Protein AF-A0A2S8PBK0-F1 (afdb_monomer)

Foldseek 3Di:
DDQVVLLVLQVQDDPDQLSSQQVVCVLLVNPRPSDDDPVSVVVSCQQRPDPNQLSQLLLQLQLQQVPHDLLVSLQSLLLLVLLCVDPVHDVGSNRCVSPVPSGPCSVVVSSVDGGDPSSSVSNVCSVVPDHPPVSDNDDDGPPPDPDDDDDD

Radius of gyration: 15.77 Å; Cα contacts (8 Å, |Δi|>4): 193; chains: 1; bounding box: 49×29×40 Å

Nearest PDB structures (foldseek):
  4f55-assembly1_A  TM=9.576E-01  e=7.716E-06  Bacillus cereus ATCC 14579
  4fet-assembly2_A  TM=8.821E-01  e=4.029E-05  Bacillus anthracis
  3bp9-assembly2_H  TM=2.190E-01  e=9.041E+00  Murine leukemia virus
  1u7k-assembly1_F  TM=1.856E-01  e=9.041E+00  AKR (endogenous) murine leukemia virus

Solvent-accessible surface area (backbone atoms only — not comparable to full-atom values): 8796 Å² total; per-residue (Å²): 133,56,72,65,58,46,38,45,78,54,66,41,74,68,99,43,71,46,58,32,42,28,50,53,19,53,73,65,75,38,86,68,70,42,61,91,47,92,61,52,59,59,52,50,48,68,50,54,51,79,60,37,70,52,49,53,39,7,22,51,23,41,49,65,33,65,93,49,56,69,65,53,24,16,28,52,28,23,23,56,51,38,31,44,73,35,90,90,42,48,82,34,71,50,54,50,57,60,35,88,87,66,47,74,30,62,85,74,48,46,46,74,51,83,56,52,73,64,25,44,49,22,22,50,43,19,74,73,66,44,49,83,60,74,75,37,72,75,84,85,71,81,85,68,74,72,81,90,80,81,81,136

Structure (mmCIF, N/CA/C/O backbone):
data_AF-A0A2S8PBK0-F1
#
_entry.id   AF-A0A2S8PBK0-F1
#
loop_
_atom_site.group_PDB
_atom_site.id
_atom_site.type_symbol
_atom_site.label_atom_id
_atom_site.label_alt_id
_atom_site.label_comp_id
_atom_site.label_asym_id
_atom_site.label_entity_id
_atom_site.label_seq_id
_atom_site.pdbx_PDB_ins_code
_atom_site.Cartn_x
_atom_site.Cartn_y
_atom_site.Cartn_z
_atom_site.occupancy
_atom_site.B_iso_or_equiv
_atom_site.auth_seq_id
_atom_site.auth_comp_id
_atom_site.auth_asym_id
_atom_site.auth_atom_id
_atom_site.pdbx_PDB_model_num
ATOM 1 N N . MET A 1 1 ? -14.309 13.542 5.690 1.00 86.56 1 MET A N 1
ATOM 2 C CA . MET A 1 1 ? -13.882 12.141 5.817 1.00 86.56 1 MET A CA 1
ATOM 3 C C . MET A 1 1 ? -13.742 11.749 7.279 1.00 86.56 1 MET A C 1
ATOM 5 O O . MET A 1 1 ? -12.756 12.133 7.923 1.00 86.56 1 MET A O 1
ATOM 9 N N . ASP A 1 2 ? -14.742 11.041 7.788 1.00 92.50 2 ASP A N 1
ATOM 10 C CA . ASP A 1 2 ? -14.812 10.510 9.146 1.00 92.50 2 ASP A CA 1
ATOM 11 C C . ASP A 1 2 ? -13.957 9.237 9.331 1.00 92.50 2 ASP A C 1
ATOM 13 O O . ASP A 1 2 ? -13.193 8.834 8.452 1.00 92.50 2 ASP A O 1
ATOM 17 N N . LEU A 1 3 ? -14.014 8.632 10.520 1.00 92.44 3 LEU A N 1
ATOM 18 C CA . LEU A 1 3 ? -13.214 7.452 10.851 1.00 92.44 3 LEU A CA 1
ATOM 19 C C . LEU A 1 3 ? -13.662 6.186 10.109 1.00 92.44 3 LEU A C 1
ATOM 21 O O . LEU A 1 3 ? -12.816 5.384 9.716 1.00 92.44 3 LEU A O 1
ATOM 25 N N . ARG A 1 4 ? -14.974 6.001 9.941 1.00 94.00 4 ARG A N 1
ATOM 26 C CA . ARG A 1 4 ? -15.544 4.837 9.262 1.00 94.00 4 ARG A CA 1
ATOM 27 C C . ARG A 1 4 ? -15.202 4.898 7.779 1.00 94.00 4 ARG A C 1
ATOM 29 O O . ARG A 1 4 ? -14.685 3.920 7.259 1.00 94.00 4 ARG A O 1
ATOM 36 N N . GLU A 1 5 ? -15.375 6.055 7.146 1.00 94.00 5 GLU A N 1
ATOM 37 C CA . GLU A 1 5 ? -15.015 6.296 5.746 1.00 94.00 5 GLU A CA 1
ATOM 38 C C . GLU A 1 5 ? -13.531 6.000 5.487 1.00 94.00 5 GLU A C 1
ATOM 40 O O . GLU A 1 5 ? -13.191 5.336 4.512 1.00 94.00 5 GLU A O 1
ATOM 45 N N . ARG A 1 6 ? -12.632 6.416 6.393 1.00 95.00 6 ARG A N 1
ATOM 46 C CA . ARG A 1 6 ? -11.193 6.105 6.286 1.00 95.00 6 ARG A CA 1
ATOM 47 C C . ARG A 1 6 ? -10.910 4.610 6.333 1.00 95.00 6 ARG A C 1
ATOM 49 O O . ARG A 1 6 ? -10.093 4.122 5.562 1.00 95.00 6 ARG A O 1
ATOM 56 N N . LEU A 1 7 ? -11.546 3.896 7.254 1.00 95.00 7 LEU A N 1
ATOM 57 C CA . LEU A 1 7 ? -11.365 2.452 7.390 1.00 95.00 7 LEU A CA 1
ATOM 58 C C . LEU A 1 7 ? -11.932 1.712 6.170 1.00 95.00 7 LEU A C 1
ATOM 60 O O . LEU A 1 7 ? -11.259 0.835 5.634 1.00 95.00 7 LEU A O 1
ATOM 64 N N . SER A 1 8 ? -13.098 2.128 5.672 1.00 94.38 8 SER A N 1
ATOM 65 C CA . SER A 1 8 ? -13.700 1.568 4.460 1.00 94.38 8 SER A CA 1
ATOM 66 C C . SER A 1 8 ? -12.843 1.805 3.213 1.00 94.38 8 SER A C 1
ATOM 68 O O . SER A 1 8 ? -12.660 0.882 2.429 1.00 94.38 8 SER A O 1
ATOM 70 N N . LEU A 1 9 ? -12.219 2.981 3.058 1.00 94.06 9 LEU A N 1
ATOM 71 C CA . LEU A 1 9 ? -11.265 3.238 1.963 1.00 94.06 9 LEU A CA 1
ATOM 72 C C . LEU A 1 9 ? -10.032 2.323 1.988 1.00 94.06 9 LEU A C 1
ATOM 74 O O . LEU A 1 9 ? -9.363 2.158 0.972 1.00 94.06 9 LEU A O 1
ATOM 78 N N . LEU A 1 10 ? -9.714 1.755 3.150 1.00 93.81 10 LEU A N 1
ATOM 79 C CA . LEU A 1 10 ? -8.625 0.802 3.339 1.00 93.81 10 LEU A CA 1
ATOM 80 C C . LEU A 1 10 ? -9.102 -0.659 3.254 1.00 93.81 10 LEU A C 1
ATOM 82 O O . LEU A 1 10 ? -8.327 -1.560 3.556 1.00 93.81 10 LEU A O 1
ATOM 86 N N . GLY A 1 11 ? -10.357 -0.910 2.867 1.00 92.31 11 GLY A N 1
ATOM 87 C CA . GLY A 1 11 ? -10.916 -2.260 2.751 1.00 92.31 11 GLY A CA 1
ATOM 88 C C . GLY A 1 11 ? -11.275 -2.913 4.090 1.00 92.31 11 GLY A C 1
ATOM 89 O O . GLY A 1 11 ? -11.531 -4.114 4.140 1.00 92.31 11 GLY A O 1
ATOM 90 N N . TYR A 1 12 ? -11.298 -2.154 5.191 1.00 92.50 12 TYR A N 1
ATOM 91 C CA . TYR A 1 12 ? -11.837 -2.656 6.452 1.00 92.50 12 TYR A CA 1
ATOM 92 C C . TYR A 1 12 ? -13.351 -2.512 6.431 1.00 92.50 12 TYR A C 1
ATOM 94 O O . TYR A 1 12 ? -13.887 -1.418 6.600 1.00 92.50 12 TYR A O 1
ATOM 102 N N . GLU A 1 13 ? -14.037 -3.632 6.260 1.00 87.50 13 GLU A N 1
ATOM 103 C CA . GLU A 1 13 ? -15.491 -3.723 6.319 1.00 87.50 13 GLU A CA 1
ATOM 104 C C . GLU A 1 13 ? -15.918 -4.447 7.598 1.00 87.50 13 GLU A C 1
ATOM 106 O O . GLU A 1 13 ? -15.214 -5.318 8.111 1.00 87.50 13 GLU A O 1
ATOM 111 N N . GLY A 1 14 ? -17.060 -4.071 8.174 1.00 79.88 14 GLY A N 1
ATOM 112 C CA . GLY A 1 14 ? -17.520 -4.730 9.389 1.00 79.88 14 GLY A CA 1
ATOM 113 C C . GLY A 1 14 ? -18.799 -4.167 9.986 1.00 79.88 14 GLY A C 1
ATOM 114 O O . GLY A 1 14 ? -19.196 -3.027 9.745 1.00 79.88 14 GLY A O 1
ATOM 115 N N . LYS A 1 15 ? -19.424 -4.983 10.843 1.00 77.75 15 LYS A N 1
ATOM 116 C CA . LYS A 1 15 ? -20.679 -4.644 11.533 1.00 77.75 15 LYS A CA 1
ATOM 117 C C . LYS A 1 15 ? -20.519 -3.497 12.543 1.00 77.75 15 LYS A C 1
ATOM 119 O O . LYS A 1 15 ? -21.489 -2.807 12.836 1.00 77.75 15 LYS A O 1
ATOM 124 N N . SER A 1 16 ? -19.310 -3.259 13.071 1.00 93.81 16 SER A N 1
ATOM 125 C CA . SER A 1 16 ? -19.042 -2.183 14.038 1.00 93.81 16 SER A CA 1
ATOM 126 C C . SER A 1 16 ? -17.708 -1.471 13.800 1.00 93.81 16 SER A C 1
ATOM 128 O O . SER A 1 16 ? -16.726 -2.074 13.369 1.00 93.81 16 SER A O 1
ATOM 130 N N . LEU A 1 17 ? -17.652 -0.189 14.176 1.00 93.12 17 LEU A N 1
ATOM 131 C CA . LEU A 1 17 ? -16.444 0.641 14.089 1.00 93.12 17 LEU A CA 1
ATOM 132 C C . LEU A 1 17 ? -15.293 0.090 14.946 1.00 93.12 17 LEU A C 1
ATOM 134 O O . LEU A 1 17 ? -14.135 0.147 14.544 1.00 93.12 17 LEU A O 1
ATOM 138 N N . LYS A 1 18 ? -15.614 -0.488 16.112 1.00 93.44 18 LYS A N 1
ATOM 139 C CA . LYS A 1 18 ? -14.633 -1.119 17.006 1.00 93.44 18 LYS A CA 1
ATOM 140 C C . LYS A 1 18 ? -13.940 -2.307 16.334 1.00 93.44 18 LYS A C 1
ATOM 142 O O . LYS A 1 18 ? -12.729 -2.440 16.465 1.00 93.44 18 LYS A O 1
ATOM 147 N N . ALA A 1 19 ? -14.684 -3.140 15.604 1.00 92.69 19 ALA A N 1
ATOM 148 C CA . ALA A 1 19 ? -14.116 -4.278 14.881 1.00 92.69 19 ALA A CA 1
ATOM 149 C C . ALA A 1 19 ? -13.183 -3.822 13.748 1.00 92.69 19 ALA A C 1
ATOM 151 O O . ALA A 1 19 ? -12.069 -4.323 13.636 1.00 92.69 19 ALA A O 1
ATOM 152 N N . MET A 1 20 ? -13.595 -2.811 12.974 1.00 93.88 20 MET A N 1
ATOM 153 C CA . MET A 1 20 ? -12.759 -2.228 11.916 1.00 93.88 20 MET A CA 1
ATOM 154 C C . MET A 1 20 ? -11.462 -1.631 12.490 1.00 93.88 20 MET A C 1
ATOM 156 O O . MET A 1 20 ? -10.386 -1.828 11.936 1.00 93.88 20 MET A O 1
ATOM 160 N N . LEU A 1 21 ? -11.549 -0.940 13.634 1.00 93.50 21 LEU A N 1
ATOM 161 C CA . LEU A 1 21 ? -10.382 -0.397 14.332 1.00 93.50 21 LEU A CA 1
ATOM 162 C C . LEU A 1 21 ? -9.448 -1.480 14.865 1.00 93.50 21 LEU A C 1
ATOM 164 O O . LEU A 1 21 ? -8.237 -1.310 14.767 1.00 93.50 21 LEU A O 1
ATOM 168 N N . LEU A 1 22 ? -9.992 -2.557 15.438 1.00 92.31 22 LEU A N 1
ATOM 169 C CA . LEU A 1 22 ? -9.201 -3.691 15.920 1.00 92.31 22 LEU A CA 1
ATOM 170 C C . LEU A 1 22 ? -8.423 -4.342 14.781 1.00 92.31 22 LEU A C 1
ATOM 172 O O . LEU A 1 22 ? -7.222 -4.539 14.926 1.00 92.31 22 LEU A O 1
ATOM 176 N N . ALA A 1 23 ? -9.087 -4.611 13.655 1.00 91.44 23 ALA A N 1
ATOM 177 C CA . ALA A 1 23 ? -8.450 -5.180 12.472 1.00 91.44 23 ALA A CA 1
ATOM 178 C C . ALA A 1 23 ? -7.344 -4.258 11.941 1.00 91.44 23 ALA A C 1
ATOM 180 O O . ALA A 1 23 ? -6.208 -4.687 11.797 1.00 91.44 23 ALA A O 1
ATOM 181 N N . PHE A 1 24 ? -7.637 -2.965 11.769 1.00 92.62 24 PHE A N 1
ATOM 182 C CA . PHE A 1 24 ? -6.633 -1.989 11.345 1.00 92.62 24 PHE A CA 1
ATOM 183 C C . PHE A 1 24 ? -5.435 -1.931 12.294 1.00 92.62 24 PHE A C 1
ATOM 185 O O . PHE A 1 24 ? -4.292 -1.874 11.858 1.00 92.62 24 PHE A O 1
ATOM 192 N N . GLN A 1 25 ? -5.683 -1.916 13.602 1.00 91.62 25 GLN A N 1
ATOM 193 C CA . GLN A 1 25 ? -4.618 -1.863 14.594 1.00 91.62 25 GLN A CA 1
ATOM 194 C C . GLN A 1 25 ? -3.742 -3.117 14.557 1.00 91.62 25 GLN A C 1
ATOM 196 O O . GLN A 1 25 ? -2.520 -2.994 14.526 1.00 91.62 25 GLN A O 1
ATOM 201 N N . HIS A 1 26 ? -4.369 -4.289 14.489 1.00 89.56 26 HIS A N 1
ATOM 202 C CA . HIS A 1 26 ? -3.694 -5.574 14.370 1.00 89.56 26 HIS A CA 1
ATOM 203 C C . HIS A 1 26 ? -2.800 -5.630 13.127 1.00 89.56 26 HIS A C 1
ATOM 205 O O . HIS A 1 26 ? -1.590 -5.801 13.248 1.00 89.56 26 HIS A O 1
ATOM 211 N N . ASP A 1 27 ? -3.378 -5.378 11.956 1.00 88.44 27 ASP A N 1
ATOM 212 C CA . ASP A 1 27 ? -2.722 -5.529 10.655 1.00 88.44 27 ASP A CA 1
ATOM 213 C C . ASP A 1 27 ? -1.532 -4.573 10.472 1.00 88.44 27 ASP A C 1
ATOM 215 O O . ASP A 1 27 ? -0.565 -4.874 9.780 1.00 88.44 27 ASP A O 1
ATOM 219 N N . PHE A 1 28 ? -1.577 -3.419 11.136 1.00 88.19 28 PHE A N 1
ATOM 220 C CA . PHE A 1 28 ? -0.534 -2.398 11.080 1.00 88.19 28 PHE A CA 1
ATOM 221 C C . PHE A 1 28 ? 0.367 -2.353 12.320 1.00 88.19 28 PHE A C 1
ATOM 223 O O . PHE A 1 28 ? 1.145 -1.404 12.477 1.00 88.19 28 PHE A O 1
ATOM 230 N N . HIS A 1 29 ? 0.254 -3.348 13.206 1.00 86.81 29 HIS A N 1
ATOM 231 C CA . HIS A 1 29 ? 1.047 -3.484 14.432 1.00 86.81 29 HIS A CA 1
ATOM 232 C C . HIS A 1 29 ? 0.968 -2.224 15.323 1.00 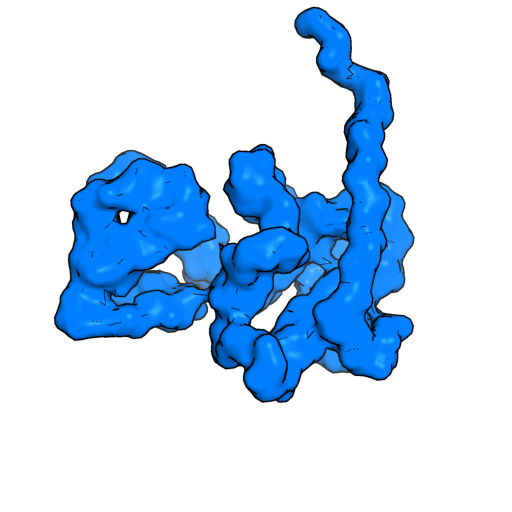86.81 29 HIS A C 1
ATOM 234 O O . HIS A 1 29 ? 1.918 -1.804 15.986 1.00 86.81 29 HIS A O 1
ATOM 240 N N . ILE A 1 30 ? -0.201 -1.581 15.332 1.00 83.88 30 ILE A N 1
ATOM 241 C CA . ILE A 1 30 ? -0.551 -0.483 16.232 1.00 83.88 30 ILE A CA 1
ATOM 242 C C . ILE A 1 30 ? -1.264 -1.122 17.421 1.00 83.88 30 ILE A C 1
ATOM 244 O O . ILE A 1 30 ? -2.206 -1.860 17.208 1.00 83.88 30 ILE A O 1
ATOM 248 N N . HIS A 1 31 ? -0.873 -0.818 18.662 1.00 81.25 31 HIS A N 1
ATOM 249 C CA . HIS A 1 31 ? -1.472 -1.391 19.882 1.00 81.25 31 HIS A CA 1
ATOM 250 C C . HIS A 1 31 ? -2.996 -1.687 19.775 1.00 81.25 31 HIS A C 1
ATOM 252 O O . HIS A 1 31 ? -3.829 -0.768 19.819 1.00 81.25 31 HIS A O 1
ATOM 258 N N . SER A 1 32 ? -3.337 -2.978 19.660 1.00 78.38 32 SER A N 1
ATOM 259 C CA . SER A 1 32 ? -4.655 -3.523 19.288 1.00 78.38 32 SER A CA 1
ATOM 260 C C . SER A 1 32 ? -5.686 -3.468 20.415 1.00 78.38 32 SER A C 1
ATOM 262 O O . SER A 1 32 ? -6.077 -4.476 20.990 1.00 78.38 32 SER A O 1
ATOM 264 N N . SER A 1 33 ? -6.142 -2.262 20.749 1.00 79.62 33 SER A N 1
ATOM 265 C CA . SER A 1 33 ? -7.118 -2.033 21.830 1.00 79.62 33 SER A CA 1
ATOM 266 C C . SER A 1 33 ? -8.567 -1.894 21.357 1.00 79.62 33 SER A C 1
ATOM 268 O O . SER A 1 33 ? -9.491 -1.908 22.172 1.00 79.62 33 SER A O 1
ATOM 270 N N . GLY A 1 34 ? -8.785 -1.660 20.060 1.00 75.69 34 GLY A N 1
ATOM 271 C CA . GLY A 1 34 ? 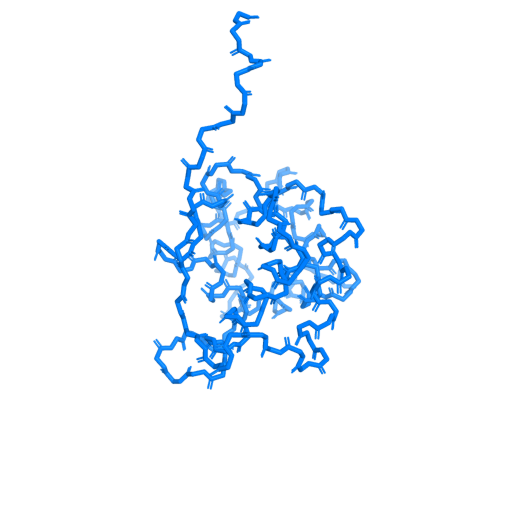-10.091 -1.301 19.499 1.00 75.69 34 GLY A CA 1
ATOM 272 C C . GLY A 1 34 ? -10.581 0.082 19.918 1.00 75.69 34 GLY A C 1
ATOM 273 O O . GLY A 1 34 ? -11.716 0.455 19.628 1.00 75.69 34 GLY A O 1
ATOM 274 N N . LYS A 1 35 ? -9.732 0.845 20.614 1.00 85.81 35 LYS A N 1
ATOM 275 C CA . LYS A 1 35 ? -9.960 2.228 21.026 1.00 85.81 35 LYS A CA 1
ATOM 276 C C . LYS A 1 35 ? -9.090 3.154 20.184 1.00 85.81 35 LYS A C 1
ATOM 278 O O . LYS A 1 35 ? -8.037 2.756 19.687 1.00 85.81 35 LYS A O 1
ATOM 283 N N . LEU A 1 36 ? -9.503 4.409 20.049 1.00 85.31 36 LEU A N 1
ATOM 284 C CA . LEU A 1 36 ? -8.697 5.440 19.399 1.00 85.31 36 LEU A CA 1
ATOM 285 C C . LEU A 1 36 ? -7.461 5.756 20.251 1.00 85.31 36 LEU A C 1
ATOM 287 O O . LEU A 1 36 ? -7.551 6.446 21.261 1.00 85.31 36 LEU A O 1
ATOM 291 N N . THR A 1 37 ? -6.297 5.244 19.849 1.00 84.62 37 THR A N 1
ATOM 292 C CA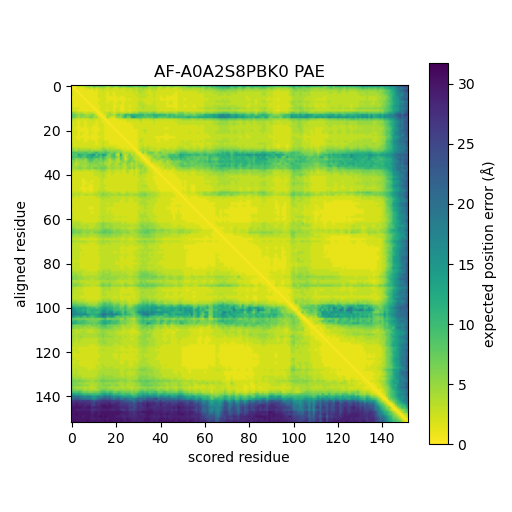 . THR A 1 37 ? -5.018 5.586 20.489 1.00 84.62 37 THR A CA 1
ATOM 293 C C . THR A 1 37 ? -4.418 6.847 19.860 1.00 84.62 37 THR A C 1
ATOM 295 O O . THR A 1 37 ? -4.768 7.216 18.734 1.00 84.62 37 THR A O 1
ATOM 298 N N . ARG A 1 38 ? -3.432 7.465 20.532 1.00 86.25 38 ARG A N 1
ATOM 299 C CA . ARG A 1 38 ? -2.670 8.614 19.997 1.00 86.25 38 ARG A CA 1
ATOM 300 C C . ARG A 1 38 ? -2.058 8.348 18.612 1.00 86.25 38 ARG A C 1
ATOM 302 O O . ARG A 1 38 ? -1.876 9.288 17.849 1.00 86.25 38 ARG A O 1
ATOM 309 N N . LYS A 1 39 ? -1.765 7.085 18.269 1.00 87.62 39 LYS A N 1
ATOM 310 C CA . LYS A 1 39 ? -1.190 6.696 16.969 1.00 87.62 39 LYS A CA 1
ATOM 311 C C . LYS A 1 39 ? -2.250 6.348 15.916 1.00 87.62 39 LYS A C 1
ATOM 313 O O . LYS A 1 39 ? -1.990 6.525 14.731 1.00 87.62 39 LYS A O 1
ATOM 318 N N . THR A 1 40 ? -3.444 5.897 16.307 1.00 89.75 40 THR A N 1
ATOM 319 C CA . THR A 1 40 ? -4.446 5.372 15.360 1.00 89.75 40 THR A CA 1
ATOM 320 C C . THR A 1 40 ? -4.948 6.429 14.374 1.00 89.75 40 THR A C 1
ATOM 322 O O . THR A 1 40 ? -4.919 6.195 13.168 1.00 89.75 40 THR A O 1
ATOM 325 N N . ILE A 1 41 ? -5.356 7.610 14.855 1.00 90.75 41 ILE A N 1
ATOM 326 C CA . ILE A 1 41 ? -5.884 8.667 13.974 1.00 90.75 41 ILE A CA 1
ATOM 327 C C . ILE A 1 41 ? -4.809 9.202 13.014 1.00 90.75 41 ILE A C 1
ATOM 329 O O . ILE A 1 41 ? -5.100 9.282 11.818 1.00 90.75 41 ILE A O 1
ATOM 333 N N . PRO A 1 42 ? -3.582 9.546 13.462 1.00 92.62 42 PRO A N 1
ATOM 334 C CA . PRO A 1 42 ? -2.525 9.974 12.548 1.00 92.62 42 PRO A CA 1
ATOM 335 C C . PRO A 1 42 ? -2.212 8.946 11.462 1.00 92.62 42 PRO A C 1
ATOM 337 O O . PRO A 1 42 ? -2.077 9.324 10.305 1.00 92.62 42 PRO A O 1
ATOM 340 N N . ARG A 1 43 ? -2.163 7.652 11.805 1.00 92.06 43 ARG A N 1
ATOM 341 C CA . ARG A 1 43 ? -1.893 6.568 10.849 1.00 92.06 43 ARG A CA 1
ATOM 342 C C . ARG A 1 43 ? -3.002 6.431 9.812 1.00 92.06 43 ARG A C 1
ATOM 344 O O . ARG A 1 43 ? -2.716 6.405 8.620 1.00 92.06 43 ARG A O 1
ATOM 351 N N . LEU A 1 44 ? -4.263 6.448 10.244 1.00 93.12 44 LEU A N 1
ATOM 352 C CA . LEU A 1 44 ? -5.396 6.442 9.317 1.00 93.12 44 LEU A CA 1
ATOM 353 C C . LEU A 1 44 ? -5.349 7.649 8.388 1.00 93.12 44 LEU A C 1
ATOM 355 O O . LEU A 1 44 ? -5.417 7.477 7.174 1.00 93.12 44 LEU A O 1
ATOM 359 N N . LYS A 1 45 ? -5.169 8.859 8.935 1.00 93.56 45 LYS A N 1
ATOM 360 C CA . LYS A 1 45 ? -5.029 10.081 8.133 1.00 93.56 45 LYS A CA 1
ATOM 361 C C . LYS A 1 45 ? -3.881 9.972 7.133 1.00 93.56 45 LYS A C 1
ATOM 363 O O . LYS A 1 45 ? -4.078 10.308 5.975 1.00 93.56 45 LYS A O 1
ATOM 368 N N . GLN A 1 46 ? -2.730 9.460 7.560 1.00 93.12 46 GLN A N 1
ATOM 369 C CA . GLN A 1 46 ? -1.542 9.300 6.727 1.00 93.12 46 GLN A CA 1
ATOM 370 C C . GLN A 1 46 ? -1.786 8.387 5.517 1.00 93.12 46 GLN A C 1
ATOM 372 O O . GLN A 1 46 ? -1.243 8.673 4.454 1.00 93.12 46 GLN A O 1
ATOM 377 N N . LEU A 1 47 ? -2.581 7.319 5.652 1.00 93.31 47 LEU A N 1
ATOM 378 C CA . LEU A 1 47 ? -2.887 6.397 4.545 1.00 93.31 47 LEU A CA 1
ATOM 379 C C . LEU A 1 47 ? -4.037 6.880 3.656 1.00 93.31 47 LEU A C 1
ATOM 381 O O . LEU A 1 47 ? -4.035 6.641 2.453 1.00 93.31 47 LEU A O 1
ATOM 385 N N . THR A 1 48 ? -4.997 7.599 4.233 1.00 95.00 48 THR A N 1
ATOM 386 C CA . THR A 1 48 ? -6.245 8.001 3.556 1.00 95.00 48 THR A CA 1
ATOM 387 C C . THR A 1 48 ? -6.254 9.463 3.106 1.00 95.00 48 THR A C 1
ATOM 389 O O . THR A 1 48 ? -7.302 10.026 2.793 1.00 95.00 48 THR A O 1
ATOM 392 N N . GLN A 1 49 ? -5.098 10.125 3.116 1.00 92.00 49 GLN A N 1
ATOM 393 C CA . GLN A 1 49 ? -4.953 11.474 2.584 1.00 92.00 49 GLN A CA 1
ATOM 394 C C . GLN A 1 49 ? -4.7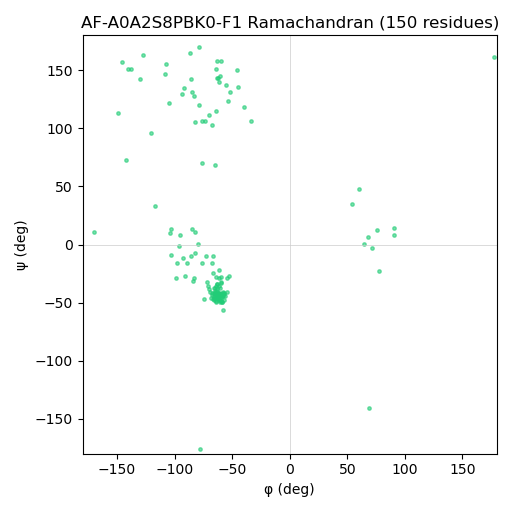35 11.424 1.068 1.00 92.00 49 GLN A C 1
ATOM 396 O O . GLN A 1 49 ? -3.820 10.757 0.589 1.00 92.00 49 GLN A O 1
ATOM 401 N N . GLY A 1 50 ? -5.544 12.180 0.322 1.00 91.69 50 GLY A N 1
ATOM 402 C CA . GLY A 1 50 ? -5.443 12.255 -1.135 1.00 91.69 50 GLY A CA 1
ATOM 403 C C . GLY A 1 50 ? -5.862 10.951 -1.818 1.00 91.69 50 GLY A C 1
ATOM 404 O O . GLY A 1 50 ? -6.828 10.311 -1.409 1.00 91.69 50 GLY A O 1
ATOM 405 N N . ASN A 1 51 ? -5.141 10.565 -2.874 1.00 95.38 51 ASN A N 1
ATOM 406 C CA . ASN A 1 51 ? -5.386 9.311 -3.582 1.00 95.38 51 ASN A CA 1
ATOM 407 C C . ASN A 1 51 ? -4.823 8.130 -2.768 1.00 95.38 51 ASN A C 1
ATOM 409 O O . ASN A 1 51 ? -3.606 7.937 -2.699 1.00 95.38 51 ASN A O 1
ATOM 413 N N . VAL A 1 52 ? -5.724 7.361 -2.148 1.00 95.19 52 VAL A N 1
ATOM 414 C CA . VAL A 1 52 ? -5.401 6.245 -1.242 1.00 95.19 52 VAL A CA 1
ATOM 415 C C . VAL A 1 52 ? -4.575 5.170 -1.944 1.00 95.19 52 VAL A C 1
ATOM 417 O O . VAL A 1 52 ? -3.525 4.783 -1.437 1.00 95.19 52 VAL A O 1
ATOM 420 N N . THR A 1 53 ? -4.998 4.745 -3.135 1.00 95.81 53 THR A N 1
ATOM 421 C CA . THR A 1 53 ? -4.312 3.721 -3.933 1.00 95.81 53 THR A CA 1
ATOM 422 C C . THR A 1 53 ? -2.883 4.140 -4.261 1.00 95.81 53 THR A C 1
ATOM 424 O O . THR A 1 53 ? -1.939 3.396 -4.006 1.00 95.81 53 THR A O 1
ATOM 427 N N . LEU A 1 54 ? -2.705 5.368 -4.756 1.00 97.31 54 LEU A N 1
ATOM 428 C CA . LEU A 1 54 ? -1.391 5.914 -5.083 1.00 97.31 54 LEU A CA 1
ATOM 429 C C . LEU A 1 54 ? -0.481 5.995 -3.850 1.00 97.31 54 LEU A C 1
ATOM 431 O O . LEU A 1 54 ? 0.701 5.672 -3.934 1.00 97.31 54 LEU A O 1
ATOM 435 N N . ASN A 1 55 ? -1.017 6.433 -2.711 1.00 95.50 55 ASN A N 1
ATOM 436 C CA . ASN A 1 55 ? -0.263 6.569 -1.466 1.00 95.50 55 ASN A CA 1
ATOM 437 C C . ASN A 1 55 ? 0.182 5.206 -0.916 1.00 95.50 55 ASN A C 1
ATOM 439 O O . ASN A 1 55 ? 1.352 5.041 -0.574 1.00 95.50 55 ASN A O 1
ATOM 443 N N . LEU A 1 56 ? -0.718 4.220 -0.872 1.00 95.19 56 LEU A N 1
ATOM 444 C CA . LEU A 1 56 ? -0.398 2.857 -0.442 1.00 95.19 56 LEU A CA 1
ATOM 445 C C . LEU A 1 56 ? 0.654 2.212 -1.352 1.00 95.19 56 LEU A C 1
ATOM 447 O O . LEU A 1 56 ? 1.653 1.688 -0.859 1.00 95.19 56 LEU A O 1
ATOM 451 N N . LEU A 1 57 ? 0.482 2.324 -2.670 1.00 96.12 57 LEU A N 1
ATOM 452 C CA . LEU A 1 57 ? 1.411 1.745 -3.637 1.00 96.12 57 LEU A CA 1
ATOM 453 C C . LEU A 1 57 ? 2.792 2.416 -3.577 1.00 96.12 57 LEU A C 1
ATOM 455 O O . LEU A 1 57 ? 3.816 1.737 -3.572 1.00 96.12 57 LEU A O 1
ATOM 459 N N . ALA A 1 58 ? 2.842 3.747 -3.450 1.00 96.25 58 ALA A N 1
ATOM 460 C CA . ALA A 1 58 ? 4.101 4.476 -3.303 1.00 96.25 58 ALA A CA 1
ATOM 461 C C . ALA A 1 58 ? 4.852 4.099 -2.018 1.00 96.25 58 ALA A C 1
ATOM 463 O O . ALA A 1 58 ? 6.080 4.073 -2.025 1.00 96.25 58 ALA A O 1
ATOM 464 N N . ARG A 1 59 ? 4.140 3.800 -0.923 1.00 94.25 59 ARG A N 1
ATOM 465 C CA . ARG A 1 59 ? 4.752 3.326 0.329 1.00 94.25 59 ARG A CA 1
ATOM 466 C C . ARG A 1 59 ? 5.434 1.985 0.154 1.00 94.25 59 ARG A C 1
ATOM 468 O O . ARG A 1 59 ? 6.598 1.886 0.519 1.00 94.25 59 ARG A O 1
ATOM 475 N N . VAL A 1 60 ? 4.747 1.019 -0.450 1.00 92.88 60 VAL A N 1
ATOM 476 C CA . VAL A 1 60 ? 5.306 -0.314 -0.716 1.00 92.88 60 VAL A CA 1
ATOM 477 C C . VAL A 1 60 ? 6.518 -0.234 -1.634 1.00 92.88 60 VAL A C 1
ATOM 479 O O . VAL A 1 60 ? 7.578 -0.756 -1.306 1.00 92.88 60 VAL A O 1
ATOM 482 N N . ILE A 1 61 ? 6.411 0.502 -2.743 1.00 94.00 61 ILE A N 1
ATOM 483 C CA . ILE A 1 61 ? 7.536 0.697 -3.667 1.00 94.00 61 ILE A CA 1
ATOM 484 C C . ILE A 1 61 ? 8.719 1.352 -2.953 1.00 94.00 61 ILE A C 1
ATOM 486 O O . ILE A 1 61 ? 9.864 0.943 -3.138 1.00 94.00 61 ILE A O 1
ATOM 490 N N . TYR A 1 62 ? 8.459 2.384 -2.148 1.00 93.06 62 TYR A N 1
ATOM 491 C CA . TYR A 1 62 ? 9.519 3.066 -1.419 1.00 93.06 62 TYR A CA 1
ATOM 492 C C . TYR A 1 62 ? 10.192 2.149 -0.406 1.00 93.06 62 TYR A C 1
ATOM 494 O O . TYR A 1 62 ? 11.389 2.274 -0.210 1.00 93.06 62 TYR A O 1
ATOM 502 N N . SER A 1 63 ? 9.450 1.254 0.237 1.00 89.12 63 SER A N 1
ATOM 503 C CA . SER A 1 63 ? 9.993 0.408 1.289 1.00 89.12 63 SER A CA 1
ATOM 504 C C . SER A 1 63 ? 10.714 -0.840 0.772 1.00 89.12 63 SER A C 1
ATOM 506 O O . SER A 1 63 ? 11.645 -1.294 1.429 1.00 89.12 63 SER A O 1
ATOM 508 N N . GLU A 1 64 ? 10.320 -1.364 -0.389 1.00 88.44 64 GLU A N 1
ATOM 509 C CA . GLU A 1 64 ? 10.862 -2.609 -0.962 1.00 88.44 64 GLU A CA 1
ATOM 510 C C . GLU A 1 64 ? 11.938 -2.386 -2.023 1.00 88.44 64 GLU A C 1
ATOM 512 O O . GLU A 1 64 ? 12.809 -3.225 -2.215 1.00 88.44 64 GLU A O 1
ATOM 517 N N . ALA A 1 65 ? 11.884 -1.261 -2.735 1.00 90.12 65 ALA A N 1
ATOM 518 C CA . ALA A 1 65 ? 12.736 -1.017 -3.892 1.00 90.12 65 ALA A CA 1
ATOM 519 C C . ALA A 1 65 ? 13.663 0.182 -3.673 1.00 90.12 65 ALA A C 1
ATOM 521 O O . ALA A 1 65 ? 13.927 0.932 -4.612 1.00 90.12 65 ALA A O 1
ATOM 522 N N . VAL A 1 66 ? 14.134 0.442 -2.448 1.00 85.31 66 VAL A N 1
ATOM 523 C CA . VAL A 1 66 ? 15.188 1.453 -2.218 1.00 85.31 66 VAL A CA 1
ATOM 524 C C . VAL A 1 66 ? 16.452 1.033 -2.975 1.00 85.31 66 VAL A C 1
ATOM 526 O O . VAL A 1 66 ? 16.775 -0.142 -3.028 1.00 85.31 66 VAL A O 1
ATOM 529 N N . GLY A 1 67 ? 17.159 1.976 -3.604 1.00 86.69 67 GLY A N 1
ATOM 530 C CA . GLY A 1 67 ? 18.386 1.675 -4.363 1.00 86.69 67 GLY A CA 1
ATOM 531 C C . GLY A 1 67 ? 18.170 1.062 -5.755 1.00 86.69 67 GLY A C 1
ATOM 532 O O . GLY A 1 67 ? 19.000 1.269 -6.630 1.00 86.69 67 GLY A O 1
ATOM 533 N N . GLU A 1 68 ? 17.021 0.431 -6.012 1.00 90.50 68 GLU A N 1
ATOM 534 C CA . GLU A 1 68 ? 16.717 -0.179 -7.316 1.00 90.50 68 GLU A CA 1
ATOM 535 C C . GLU A 1 68 ? 16.629 0.843 -8.470 1.00 90.50 68 GLU A C 1
ATOM 537 O O . GLU A 1 68 ? 16.192 1.986 -8.255 1.00 90.50 68 GLU A O 1
ATOM 542 N N . PRO A 1 69 ? 16.933 0.459 -9.725 1.00 95.19 69 PRO A N 1
ATOM 543 C CA . PRO A 1 69 ? 16.667 1.303 -10.885 1.00 95.19 69 PRO A CA 1
ATOM 544 C C . PRO A 1 69 ? 15.171 1.622 -10.999 1.00 95.19 69 PRO A C 1
ATOM 546 O O . PRO A 1 69 ? 14.311 0.895 -10.499 1.00 95.19 69 PRO A O 1
ATOM 549 N N . TYR A 1 70 ? 14.829 2.708 -11.698 1.00 97.06 70 TYR A N 1
ATOM 550 C CA . TYR A 1 70 ? 13.435 3.157 -11.813 1.00 97.06 70 TYR A CA 1
ATOM 551 C C . TYR A 1 70 ? 12.487 2.060 -12.327 1.00 97.06 70 TYR A C 1
ATOM 553 O O . TYR A 1 70 ? 11.400 1.890 -11.779 1.00 97.06 70 TYR A O 1
ATOM 561 N N . ASN A 1 71 ? 12.920 1.268 -13.314 1.00 96.88 71 ASN A N 1
ATOM 562 C CA . ASN A 1 71 ? 12.132 0.137 -13.811 1.00 96.88 71 ASN A CA 1
ATOM 563 C C . ASN A 1 71 ? 11.897 -0.943 -12.742 1.00 96.88 71 ASN A C 1
ATOM 565 O O . ASN A 1 71 ? 10.807 -1.502 -12.718 1.00 96.88 71 ASN A O 1
ATOM 569 N N . GLY A 1 72 ? 12.846 -1.190 -11.831 1.00 96.00 72 GLY A N 1
ATOM 570 C CA . GLY A 1 72 ? 12.649 -2.095 -10.691 1.00 96.00 72 GLY A CA 1
ATOM 571 C C . GLY A 1 72 ? 11.594 -1.571 -9.712 1.00 96.00 72 GLY A C 1
ATOM 572 O O . GLY A 1 72 ? 10.744 -2.316 -9.238 1.00 96.00 72 GLY A O 1
ATOM 573 N N . LYS A 1 73 ? 11.547 -0.251 -9.492 1.00 96.94 73 LYS A N 1
ATOM 574 C CA . LYS A 1 73 ? 10.491 0.376 -8.676 1.00 96.94 73 LYS A CA 1
ATOM 575 C C . LYS A 1 73 ? 9.105 0.237 -9.311 1.00 96.94 73 LYS A C 1
ATOM 577 O O . LYS A 1 73 ? 8.135 -0.039 -8.611 1.00 96.94 73 LYS A O 1
ATOM 582 N N . VAL A 1 74 ? 9.011 0.425 -10.630 1.00 98.31 74 VAL A N 1
ATOM 583 C CA . VAL A 1 74 ? 7.761 0.201 -11.379 1.00 98.31 74 VAL A CA 1
ATOM 584 C C . VAL A 1 74 ? 7.372 -1.279 -11.337 1.00 98.31 74 VAL A C 1
ATOM 586 O O . VAL A 1 74 ? 6.202 -1.576 -11.133 1.00 98.31 74 VAL A O 1
ATOM 589 N N . ALA A 1 75 ? 8.340 -2.195 -11.451 1.00 96.75 75 ALA A N 1
ATOM 590 C CA . ALA A 1 75 ? 8.120 -3.637 -11.368 1.00 96.75 75 ALA A CA 1
ATOM 591 C C . ALA A 1 75 ? 7.457 -4.053 -10.048 1.00 96.75 75 ALA A C 1
ATOM 593 O O . ALA A 1 75 ? 6.452 -4.755 -10.076 1.00 96.75 75 ALA A O 1
ATOM 594 N N . VAL A 1 76 ? 7.953 -3.566 -8.904 1.00 95.19 76 VAL A N 1
ATOM 595 C CA . VAL A 1 76 ? 7.325 -3.833 -7.596 1.00 95.19 76 VAL A CA 1
ATOM 596 C C . VAL A 1 76 ? 5.880 -3.332 -7.561 1.00 95.19 76 VAL A C 1
ATOM 598 O O . VAL A 1 76 ? 4.986 -4.047 -7.112 1.00 95.19 76 VAL A O 1
ATOM 601 N N . GLY A 1 77 ? 5.632 -2.125 -8.081 1.00 96.56 77 GLY A N 1
ATOM 602 C CA . GLY A 1 77 ? 4.278 -1.587 -8.203 1.00 96.56 77 GLY A CA 1
ATOM 603 C C . GLY A 1 77 ? 3.365 -2.466 -9.059 1.00 96.56 77 GLY A C 1
ATOM 604 O O . GLY A 1 77 ? 2.234 -2.735 -8.667 1.00 96.56 77 GLY A O 1
ATOM 605 N N . ALA A 1 78 ? 3.865 -2.945 -10.196 1.00 98.00 78 ALA A N 1
ATOM 606 C CA . ALA A 1 78 ? 3.119 -3.815 -11.093 1.00 98.00 78 ALA A CA 1
ATOM 607 C C . ALA A 1 78 ? 2.797 -5.170 -10.447 1.00 98.00 78 ALA A C 1
ATOM 609 O O . ALA A 1 78 ? 1.651 -5.594 -10.505 1.00 98.00 78 ALA A O 1
ATOM 610 N N . VAL A 1 79 ? 3.742 -5.796 -9.733 1.00 95.94 79 VAL A N 1
ATOM 611 C CA . VAL A 1 79 ? 3.485 -7.060 -9.016 1.00 95.94 79 VAL A CA 1
ATOM 612 C C . VAL A 1 79 ? 2.367 -6.905 -7.982 1.00 95.94 79 VAL A C 1
ATOM 614 O O . VAL A 1 79 ? 1.487 -7.759 -7.902 1.00 95.94 79 VAL A O 1
ATOM 617 N N . VAL A 1 80 ? 2.351 -5.809 -7.215 1.00 95.62 80 VAL A N 1
ATOM 618 C CA . VAL A 1 80 ? 1.262 -5.526 -6.259 1.00 95.62 80 VAL A CA 1
ATOM 619 C C . VAL A 1 80 ? -0.092 -5.453 -6.973 1.00 95.62 80 VAL A C 1
ATOM 621 O O . VAL A 1 80 ? -1.079 -6.001 -6.484 1.00 95.62 80 VAL A O 1
ATOM 624 N N . LEU A 1 81 ? -0.146 -4.788 -8.129 1.00 97.00 81 LEU A N 1
ATOM 625 C CA . LEU A 1 81 ? -1.375 -4.662 -8.913 1.00 97.00 81 LEU A CA 1
ATOM 626 C C . LEU A 1 81 ? -1.783 -5.988 -9.572 1.00 97.00 81 LEU A C 1
ATOM 628 O O . LEU A 1 81 ? -2.968 -6.296 -9.596 1.00 97.00 81 LEU A O 1
ATOM 632 N N . ASN A 1 82 ? -0.825 -6.799 -10.021 1.00 96.88 82 ASN A N 1
ATOM 633 C CA . ASN A 1 82 ? -1.069 -8.134 -10.572 1.00 96.88 82 ASN A CA 1
ATOM 634 C C . ASN A 1 82 ? -1.634 -9.088 -9.511 1.00 96.88 82 ASN A C 1
ATOM 636 O O . ASN A 1 82 ? -2.519 -9.886 -9.800 1.00 96.88 82 ASN A O 1
ATOM 640 N N . ARG A 1 83 ? -1.172 -8.984 -8.258 1.00 95.94 83 ARG A N 1
ATOM 641 C CA . ARG A 1 83 ? -1.784 -9.707 -7.133 1.00 95.94 83 ARG A CA 1
ATOM 642 C C . ARG A 1 83 ? -3.224 -9.267 -6.924 1.00 95.94 83 ARG A C 1
ATOM 644 O O . ARG A 1 83 ? -4.101 -10.107 -6.825 1.00 95.94 83 ARG A O 1
ATOM 651 N N . LEU A 1 84 ? -3.484 -7.960 -6.935 1.00 94.44 84 LEU A N 1
ATOM 652 C CA . LEU A 1 84 ? -4.837 -7.432 -6.750 1.00 94.44 84 LEU A CA 1
ATOM 653 C C . LEU A 1 84 ? -5.835 -7.921 -7.819 1.00 94.44 84 LEU A C 1
ATOM 655 O O . LEU A 1 84 ? -7.030 -7.988 -7.538 1.00 94.44 84 LEU A O 1
ATOM 659 N N . THR A 1 85 ? -5.368 -8.242 -9.030 1.00 94.25 85 THR A N 1
ATOM 660 C CA . THR A 1 85 ? -6.204 -8.782 -10.115 1.00 94.25 85 THR A CA 1
ATOM 661 C C . THR A 1 85 ? -6.246 -10.311 -10.173 1.00 94.25 85 THR A C 1
ATOM 663 O O . THR A 1 85 ? -7.082 -10.857 -10.893 1.00 94.25 85 THR A O 1
ATOM 666 N N . SER A 1 86 ? -5.383 -11.008 -9.434 1.00 94.56 86 SER A N 1
ATOM 667 C CA . SER A 1 86 ? -5.333 -12.470 -9.400 1.00 94.56 86 SER A CA 1
ATOM 668 C C . SER A 1 86 ? -6.317 -13.044 -8.378 1.00 94.56 86 SER A C 1
ATOM 670 O O . SER A 1 86 ? -6.476 -12.517 -7.279 1.00 94.56 86 SER A O 1
ATOM 672 N N . SER A 1 87 ? -6.945 -14.172 -8.717 1.00 94.50 87 SER A N 1
ATOM 673 C CA . SER A 1 87 ? -7.802 -14.936 -7.800 1.00 94.50 87 SER A CA 1
ATOM 674 C C . SER A 1 87 ? -7.041 -15.594 -6.650 1.00 94.50 87 SER A C 1
ATOM 676 O O . SER A 1 87 ? -7.663 -16.008 -5.674 1.00 94.50 87 SER A O 1
ATOM 678 N N . ASP A 1 88 ? -5.717 -15.703 -6.764 1.00 91.62 88 ASP A N 1
ATOM 679 C CA . ASP A 1 88 ? -4.866 -16.375 -5.776 1.00 91.62 88 ASP A CA 1
ATOM 680 C C . ASP A 1 88 ? -4.524 -15.473 -4.582 1.00 91.62 88 ASP A C 1
ATOM 682 O O . ASP A 1 88 ? -3.922 -15.927 -3.611 1.00 91.62 88 ASP A O 1
ATOM 686 N N . PHE A 1 89 ? -4.895 -14.192 -4.656 1.00 92.25 89 PHE A N 1
ATOM 687 C CA . PHE A 1 89 ? -4.549 -13.168 -3.679 1.00 92.25 89 PHE A CA 1
ATOM 688 C C . PHE A 1 89 ? -5.796 -12.423 -3.185 1.00 92.25 89 PHE A C 1
ATOM 690 O O . PHE A 1 89 ? -6.859 -12.454 -3.813 1.00 92.25 89 PHE A O 1
ATOM 697 N N . PRO A 1 90 ? -5.695 -11.705 -2.055 1.00 90.50 90 PRO A N 1
ATOM 698 C CA . PRO A 1 90 ? -6.784 -10.882 -1.565 1.00 90.50 90 PRO A CA 1
ATOM 699 C C . PRO A 1 90 ? -7.195 -9.781 -2.547 1.00 90.50 90 PRO A C 1
ATOM 701 O O . PRO A 1 90 ? -6.375 -9.112 -3.169 1.00 90.50 90 PRO A O 1
ATOM 704 N N . ASN A 1 91 ? -8.489 -9.487 -2.578 1.00 88.56 91 ASN A N 1
ATOM 705 C CA . ASN A 1 91 ? -9.101 -8.533 -3.505 1.00 88.56 91 ASN A CA 1
ATOM 706 C C . ASN A 1 91 ? -9.043 -7.058 -3.053 1.00 88.56 91 ASN A C 1
ATOM 708 O O . ASN A 1 91 ? -9.747 -6.213 -3.605 1.00 88.56 91 ASN A O 1
ATOM 712 N N . THR A 1 92 ? -8.236 -6.723 -2.041 1.00 90.81 92 THR A N 1
ATOM 713 C CA . THR A 1 92 ? -8.025 -5.326 -1.628 1.00 90.81 92 THR A CA 1
ATOM 714 C C . THR A 1 92 ? -6.544 -5.019 -1.516 1.00 90.81 92 THR A C 1
ATOM 716 O O . THR A 1 92 ? -5.757 -5.831 -1.032 1.00 90.81 92 THR A O 1
ATOM 719 N N . LEU A 1 93 ? -6.167 -3.801 -1.911 1.00 91.69 93 LEU A N 1
ATOM 720 C CA . LEU A 1 93 ? -4.771 -3.375 -1.910 1.00 91.69 93 LEU A CA 1
ATOM 721 C C . LEU A 1 93 ? -4.139 -3.477 -0.517 1.00 91.69 93 LEU A C 1
ATOM 723 O O . LEU A 1 93 ? -3.008 -3.925 -0.391 1.00 91.69 93 LEU A O 1
ATOM 727 N N . VAL A 1 94 ? -4.866 -3.101 0.539 1.00 91.81 94 VAL A N 1
ATOM 728 C CA . VAL A 1 94 ? -4.353 -3.235 1.909 1.00 91.81 94 VAL A CA 1
ATOM 729 C C . VAL A 1 94 ? -4.103 -4.695 2.244 1.00 91.81 94 VAL A C 1
ATOM 731 O O . VAL A 1 94 ? -3.022 -4.986 2.734 1.00 91.81 94 VAL A O 1
ATOM 734 N N . ARG A 1 95 ? -5.035 -5.608 1.937 1.00 90.44 95 ARG A N 1
ATOM 735 C CA . ARG A 1 95 ? -4.848 -7.039 2.211 1.00 90.44 95 ARG A CA 1
ATOM 736 C C . ARG A 1 95 ? -3.639 -7.608 1.468 1.00 90.44 95 ARG A C 1
ATOM 738 O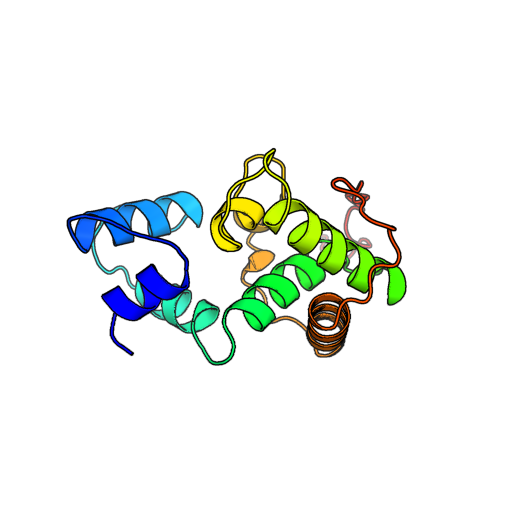 O . ARG A 1 95 ? -2.837 -8.262 2.113 1.00 90.44 95 ARG A O 1
ATOM 745 N N . VAL A 1 96 ? -3.448 -7.262 0.193 1.00 91.50 96 VAL A N 1
ATOM 746 C CA . VAL A 1 96 ? -2.240 -7.631 -0.574 1.00 91.50 96 VAL A CA 1
ATOM 747 C C . VAL A 1 96 ? -0.961 -7.104 0.090 1.00 91.50 96 VAL A C 1
ATOM 749 O O . VAL A 1 96 ? 0.040 -7.808 0.153 1.00 91.50 96 VAL A O 1
ATOM 752 N N . ILE A 1 97 ? -0.977 -5.867 0.598 1.00 89.56 97 ILE A N 1
ATOM 753 C CA . ILE A 1 97 ? 0.188 -5.220 1.228 1.00 89.56 97 ILE A CA 1
ATOM 754 C C . ILE A 1 97 ? 0.525 -5.808 2.606 1.00 89.56 97 ILE A C 1
ATOM 756 O O . ILE A 1 97 ? 1.684 -5.794 3.010 1.00 89.56 97 ILE A O 1
ATOM 760 N N . ILE A 1 98 ? -0.467 -6.270 3.362 1.00 85.88 98 ILE A N 1
ATOM 761 C CA . ILE A 1 98 ? -0.247 -6.790 4.720 1.00 85.88 98 ILE A CA 1
ATOM 762 C C . ILE A 1 98 ? -0.112 -8.311 4.768 1.00 85.88 98 ILE A C 1
ATOM 764 O O . ILE A 1 98 ? 0.028 -8.861 5.860 1.00 85.88 98 ILE A O 1
ATOM 768 N N . GLU A 1 99 ? -0.220 -9.003 3.630 1.00 83.00 99 GLU A N 1
ATOM 769 C CA . GLU A 1 99 ? -0.123 -10.458 3.616 1.00 83.00 99 GLU A CA 1
ATOM 770 C C . GLU A 1 99 ? 1.190 -10.925 4.264 1.00 83.00 99 GLU A C 1
ATOM 772 O O . GLU A 1 99 ? 2.249 -10.331 4.021 1.00 83.00 99 GLU A O 1
ATOM 777 N N . PRO A 1 100 ? 1.151 -11.976 5.103 1.00 68.50 100 PRO A N 1
ATOM 778 C CA . PRO A 1 100 ? 2.353 -12.505 5.729 1.00 68.50 100 PRO A CA 1
ATOM 779 C C . PRO A 1 100 ? 3.429 -12.801 4.683 1.00 68.50 100 PRO A C 1
ATOM 781 O O . PRO A 1 100 ? 3.155 -13.443 3.673 1.00 68.50 100 PRO A O 1
ATOM 784 N N . LEU A 1 101 ? 4.655 -12.331 4.934 1.00 62.94 101 LEU A N 1
ATOM 785 C CA . LEU A 1 101 ? 5.814 -12.476 4.038 1.00 62.94 101 LEU A CA 1
ATOM 786 C C . LE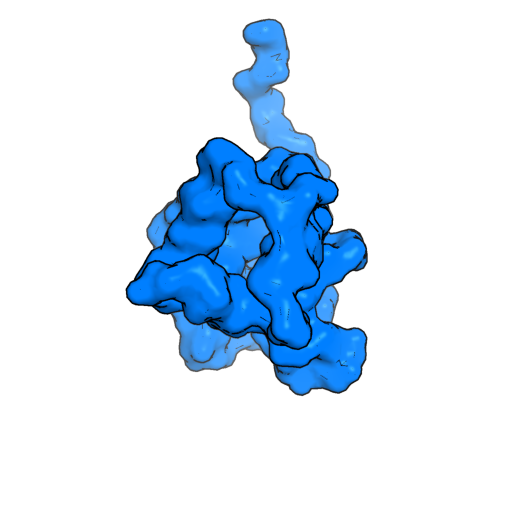U A 1 101 ? 5.691 -11.758 2.681 1.00 62.94 101 LEU A C 1
ATOM 788 O O . LEU A 1 101 ? 6.633 -11.815 1.894 1.00 62.94 101 LEU A O 1
ATOM 792 N N . ALA A 1 102 ? 4.587 -11.055 2.402 1.00 64.56 102 ALA A N 1
ATOM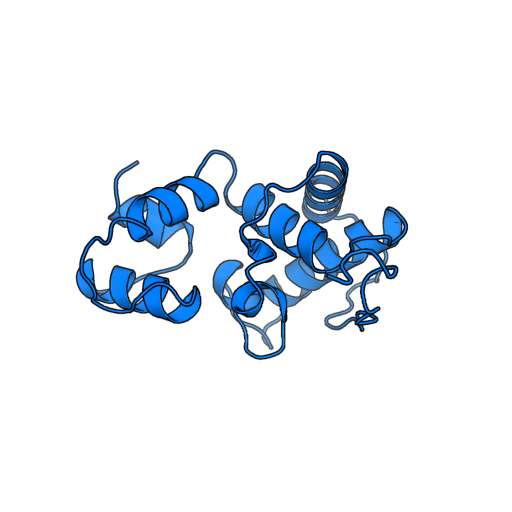 793 C CA . ALA A 1 102 ? 4.451 -10.286 1.171 1.00 64.56 102 ALA A CA 1
ATOM 794 C C . ALA A 1 102 ? 5.392 -9.077 1.168 1.00 64.56 102 ALA A C 1
ATOM 796 O O . ALA A 1 102 ? 5.996 -8.794 0.135 1.00 64.56 102 ALA A O 1
ATOM 797 N N . PHE A 1 103 ? 5.515 -8.399 2.319 1.00 63.03 103 PHE A N 1
ATOM 798 C CA . PHE A 1 103 ? 6.329 -7.198 2.504 1.00 63.03 103 PHE A CA 1
ATOM 799 C C . PHE A 1 103 ? 6.856 -7.121 3.950 1.00 63.03 103 PHE A C 1
ATOM 801 O O . PHE A 1 103 ? 6.088 -6.923 4.894 1.00 63.03 103 PHE A O 1
ATOM 808 N N . ALA A 1 104 ? 8.172 -7.244 4.159 1.00 63.12 104 ALA A N 1
ATOM 809 C CA . ALA A 1 104 ? 8.790 -7.217 5.503 1.00 63.12 104 ALA A CA 1
ATOM 810 C C . ALA A 1 104 ? 8.682 -5.837 6.202 1.00 63.12 104 ALA A C 1
ATOM 812 O O . ALA A 1 104 ? 8.937 -5.660 7.392 1.00 63.12 104 ALA A O 1
ATOM 813 N N . VAL A 1 105 ? 8.256 -4.830 5.447 1.00 64.62 105 VAL A N 1
ATOM 814 C CA . VAL A 1 105 ? 8.358 -3.397 5.741 1.00 64.62 105 VAL A CA 1
ATOM 815 C C . VAL A 1 105 ? 7.366 -2.851 6.763 1.00 64.62 105 VAL A C 1
ATOM 817 O O . VAL A 1 105 ? 7.561 -1.731 7.250 1.00 64.62 105 VAL A O 1
ATOM 820 N N . ILE A 1 106 ? 6.299 -3.589 7.080 1.00 74.94 106 ILE A N 1
ATOM 821 C CA . ILE A 1 106 ? 5.335 -3.179 8.113 1.00 74.94 106 ILE A CA 1
ATOM 822 C C . ILE A 1 106 ? 5.943 -3.388 9.500 1.00 74.94 106 ILE A C 1
ATOM 824 O O . ILE A 1 106 ? 5.913 -2.461 10.313 1.00 74.94 1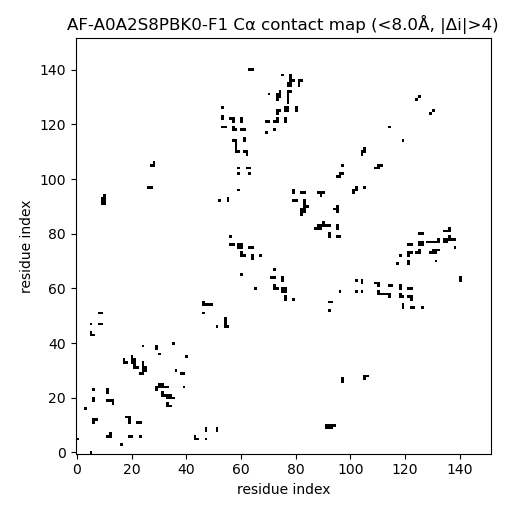06 ILE A O 1
ATOM 828 N N . GLY A 1 107 ? 6.542 -4.562 9.733 1.00 69.50 107 GLY A N 1
ATOM 829 C CA . GLY A 1 107 ? 7.204 -4.915 10.992 1.00 69.50 107 GLY A CA 1
ATOM 830 C C . GLY A 1 107 ? 8.384 -3.998 11.308 1.00 69.50 107 GLY A C 1
ATOM 831 O O . GLY A 1 107 ? 8.480 -3.483 12.420 1.00 69.50 107 GLY A O 1
ATOM 832 N N . ASP A 1 108 ? 9.194 -3.679 10.296 1.00 73.00 108 ASP A N 1
ATOM 833 C CA . ASP A 1 108 ? 10.374 -2.812 10.434 1.00 73.00 108 ASP A CA 1
ATOM 834 C C . ASP A 1 108 ? 10.035 -1.310 10.456 1.00 73.00 108 ASP A C 1
ATOM 836 O O . ASP A 1 108 ? 10.912 -0.446 10.494 1.00 73.00 108 ASP A O 1
ATOM 840 N N . GLY A 1 109 ? 8.750 -0.956 10.354 1.00 79.69 109 GLY A N 1
ATOM 841 C CA . GLY A 1 109 ? 8.274 0.425 10.357 1.00 79.69 109 GLY A CA 1
ATOM 842 C C . GLY A 1 109 ? 8.590 1.237 9.092 1.00 79.69 109 GLY A C 1
ATOM 843 O O . GLY A 1 109 ? 8.126 2.375 8.978 1.00 79.69 109 GLY A O 1
ATOM 844 N N . ARG A 1 110 ? 9.307 0.673 8.111 1.00 81.88 110 ARG A N 1
ATOM 845 C CA . ARG A 1 110 ? 9.674 1.335 6.842 1.00 81.88 110 ARG A CA 1
ATOM 846 C C . ARG A 1 110 ? 8.455 1.771 6.029 1.00 81.88 110 ARG A C 1
ATOM 848 O O . ARG A 1 110 ? 8.482 2.839 5.419 1.00 81.88 110 ARG A O 1
ATOM 855 N N . PHE A 1 111 ? 7.355 1.019 6.101 1.00 86.56 111 PHE A N 1
ATOM 856 C CA . PHE A 1 111 ? 6.072 1.372 5.476 1.00 86.56 111 PHE A CA 1
ATOM 857 C C . PHE A 1 111 ? 5.555 2.766 5.887 1.00 86.56 111 PHE A C 1
ATOM 859 O O . PHE A 1 111 ? 4.854 3.461 5.142 1.00 86.56 111 PHE A O 1
ATOM 866 N N . TRP A 1 112 ? 5.912 3.203 7.095 1.00 88.62 112 TRP A N 1
ATOM 867 C CA . TRP A 1 112 ? 5.454 4.458 7.674 1.00 88.62 112 TRP A CA 1
ATOM 868 C C . TRP A 1 112 ? 6.276 5.681 7.284 1.00 88.62 112 TRP A C 1
ATOM 870 O O . TRP A 1 112 ? 5.832 6.807 7.550 1.00 88.62 112 TRP A O 1
ATOM 880 N N . LEU A 1 113 ? 7.427 5.487 6.640 1.00 89.06 113 LEU A N 1
ATOM 881 C CA . LEU A 1 113 ? 8.245 6.574 6.115 1.00 89.06 113 LEU A CA 1
ATOM 882 C C . LEU A 1 113 ? 7.481 7.341 5.025 1.00 89.06 113 LEU A C 1
ATOM 884 O O . LEU A 1 113 ? 6.501 6.859 4.447 1.00 89.06 113 LEU A O 1
ATOM 888 N N . LYS A 1 114 ? 7.876 8.592 4.777 1.00 90.75 114 LYS A N 1
ATOM 889 C CA . LYS A 1 114 ? 7.294 9.399 3.700 1.00 90.75 114 LYS A CA 1
ATOM 890 C C . LYS A 1 114 ? 7.916 8.951 2.369 1.00 90.75 114 LYS A C 1
ATOM 892 O O . LYS A 1 114 ? 9.129 9.095 2.232 1.00 90.75 114 LYS A O 1
ATOM 897 N N . PRO A 1 115 ? 7.130 8.464 1.389 1.00 93.94 115 PRO A N 1
ATOM 898 C CA . PRO A 1 115 ? 7.680 8.100 0.088 1.00 93.94 115 PRO A CA 1
ATOM 899 C C . PRO A 1 115 ? 8.281 9.318 -0.617 1.00 93.94 115 PRO A C 1
ATOM 901 O O . PRO A 1 115 ? 7.740 10.427 -0.530 1.00 93.94 115 PRO A O 1
ATOM 904 N N . ASN A 1 116 ? 9.381 9.113 -1.338 1.00 94.56 116 ASN A N 1
ATOM 905 C CA . ASN A 1 116 ? 9.984 10.155 -2.166 1.00 94.56 116 ASN A CA 1
ATOM 906 C C . ASN A 1 116 ? 9.230 10.337 -3.502 1.00 94.56 116 ASN A C 1
ATOM 908 O O . ASN A 1 116 ? 8.365 9.541 -3.878 1.00 94.56 116 ASN A O 1
ATOM 912 N N . LEU A 1 117 ? 9.562 11.400 -4.244 1.00 96.88 117 LEU A N 1
ATOM 913 C CA . LEU A 1 117 ? 8.906 11.717 -5.521 1.00 96.88 117 LEU A CA 1
ATOM 914 C C . LEU A 1 117 ? 9.054 10.597 -6.562 1.00 96.88 117 LEU A C 1
ATOM 916 O O . LEU A 1 117 ? 8.143 10.387 -7.363 1.00 96.88 117 LEU A O 1
ATOM 920 N N . ILE A 1 118 ? 10.170 9.864 -6.533 1.00 97.81 118 ILE A N 1
ATOM 921 C CA . ILE A 1 118 ? 10.445 8.764 -7.462 1.00 97.81 118 ILE A CA 1
ATOM 922 C C . ILE A 1 118 ? 9.485 7.597 -7.205 1.00 97.81 118 ILE A C 1
ATOM 924 O O . ILE A 1 118 ? 8.923 7.067 -8.161 1.00 97.81 118 ILE A O 1
ATOM 928 N N . ALA A 1 119 ? 9.234 7.238 -5.943 1.00 97.38 119 ALA A N 1
ATOM 929 C CA . ALA A 1 119 ? 8.275 6.195 -5.583 1.00 97.38 119 ALA A CA 1
ATOM 930 C C . ALA A 1 119 ? 6.847 6.564 -6.012 1.00 97.38 119 ALA A C 1
ATOM 932 O O . ALA A 1 119 ? 6.153 5.746 -6.608 1.00 97.38 119 ALA A O 1
ATOM 933 N N . TYR A 1 120 ? 6.433 7.822 -5.816 1.00 98.12 120 TYR A N 1
ATOM 934 C CA . TYR A 1 120 ? 5.145 8.305 -6.328 1.00 98.12 120 TYR A CA 1
ATOM 935 C C . TYR A 1 120 ? 5.058 8.274 -7.853 1.00 98.12 120 TYR A C 1
ATOM 937 O O . TYR A 1 120 ? 4.003 7.967 -8.404 1.00 98.12 120 TYR A O 1
ATOM 945 N N . LYS A 1 121 ? 6.150 8.606 -8.549 1.00 98.62 121 LYS A N 1
ATOM 946 C CA . LYS A 1 121 ? 6.200 8.524 -10.010 1.00 98.62 121 LYS A CA 1
ATOM 947 C C . LYS A 1 121 ? 6.078 7.071 -10.474 1.00 98.62 121 LYS A C 1
ATOM 949 O O . LYS A 1 121 ? 5.291 6.799 -11.365 1.00 98.62 121 LYS A O 1
ATOM 954 N N . ALA A 1 122 ? 6.815 6.146 -9.862 1.00 98.56 122 ALA A N 1
ATOM 955 C CA . ALA A 1 122 ? 6.743 4.720 -10.181 1.00 98.56 122 ALA A CA 1
ATOM 956 C C . ALA A 1 122 ? 5.351 4.129 -9.900 1.00 98.56 122 ALA A C 1
ATOM 958 O O . ALA A 1 122 ? 4.824 3.396 -10.728 1.00 98.56 122 ALA A O 1
ATOM 959 N N . ALA A 1 123 ? 4.724 4.510 -8.783 1.00 98.38 123 ALA A N 1
ATOM 960 C CA . ALA A 1 123 ? 3.362 4.104 -8.455 1.00 98.38 123 ALA A CA 1
ATOM 961 C C . ALA A 1 123 ? 2.343 4.595 -9.497 1.00 98.38 123 ALA A C 1
ATOM 963 O O . ALA A 1 123 ? 1.477 3.830 -9.906 1.00 98.38 123 ALA A O 1
ATOM 964 N N . ARG A 1 124 ? 2.455 5.850 -9.961 1.00 98.62 124 ARG A N 1
ATOM 965 C CA . ARG A 1 124 ? 1.603 6.365 -11.049 1.00 98.62 124 ARG A CA 1
ATOM 966 C C . ARG A 1 124 ? 1.806 5.598 -12.351 1.00 98.62 124 ARG A C 1
ATOM 968 O O . ARG A 1 124 ? 0.824 5.245 -12.986 1.00 98.62 124 ARG A O 1
ATOM 975 N N . ASP A 1 125 ? 3.053 5.333 -12.726 1.00 98.75 125 ASP A N 1
ATOM 976 C CA . ASP A 1 125 ? 3.368 4.567 -13.934 1.00 98.75 125 ASP A CA 1
ATOM 977 C C . ASP A 1 125 ? 2.753 3.158 -13.881 1.00 98.75 125 ASP A C 1
ATOM 979 O O . ASP A 1 125 ? 2.109 2.741 -14.841 1.00 98.75 125 ASP A O 1
ATOM 983 N N . ALA A 1 126 ? 2.888 2.457 -12.750 1.00 98.44 126 ALA A N 1
ATOM 984 C CA . ALA A 1 126 ? 2.277 1.142 -12.553 1.00 98.44 126 ALA A CA 1
ATOM 985 C C . ALA A 1 126 ? 0.739 1.207 -12.618 1.00 98.44 126 ALA A C 1
ATOM 987 O O . ALA A 1 126 ? 0.121 0.417 -13.325 1.00 98.44 126 ALA A O 1
ATOM 988 N N . LEU A 1 127 ? 0.117 2.192 -11.953 1.00 98.31 127 LEU A N 1
ATOM 989 C CA . LEU A 1 127 ? -1.338 2.410 -12.007 1.00 98.31 127 LEU A CA 1
ATOM 990 C C . LEU A 1 127 ? -1.848 2.734 -13.417 1.00 98.31 127 LEU A C 1
ATOM 992 O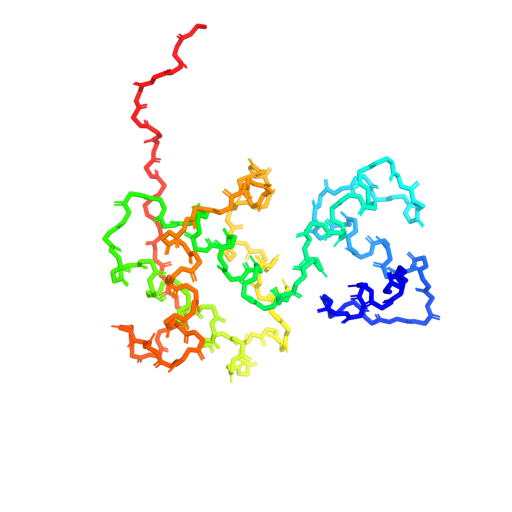 O . LEU A 1 127 ? -2.985 2.405 -13.740 1.00 98.31 127 LEU A O 1
ATOM 996 N N . ASN A 1 128 ? -1.011 3.342 -14.258 1.00 98.31 128 ASN A N 1
ATOM 997 C CA . ASN A 1 128 ? -1.305 3.606 -15.666 1.00 98.31 128 ASN A CA 1
ATOM 998 C C . ASN A 1 128 ? -1.035 2.389 -16.576 1.00 98.31 128 ASN A C 1
ATOM 1000 O O . ASN A 1 128 ? -1.042 2.528 -17.798 1.00 98.31 128 ASN A O 1
ATOM 1004 N N . GLY A 1 129 ? -0.784 1.207 -16.004 1.00 97.50 129 GLY A N 1
ATOM 1005 C CA . GLY A 1 129 ? -0.638 -0.054 -16.734 1.00 97.50 129 GLY A CA 1
ATOM 1006 C C . GLY A 1 129 ? 0.787 -0.388 -17.168 1.00 97.50 129 GLY A C 1
ATOM 1007 O O . GLY A 1 129 ? 0.990 -1.351 -17.906 1.00 97.50 129 GLY A O 1
ATOM 1008 N N . LYS A 1 130 ? 1.800 0.372 -16.734 1.00 98.31 130 LYS A N 1
ATOM 1009 C CA . LYS A 1 130 ? 3.189 0.013 -17.030 1.00 98.31 130 LYS A CA 1
ATOM 1010 C C . LYS A 1 130 ? 3.607 -1.186 -16.182 1.00 98.31 130 LYS A C 1
ATOM 1012 O O . LYS A 1 130 ? 3.900 -1.037 -14.999 1.00 98.31 130 LYS A O 1
ATOM 1017 N N . ASP A 1 131 ? 3.720 -2.342 -16.824 1.00 98.12 131 ASP A N 1
ATOM 1018 C CA . ASP A 1 131 ? 4.197 -3.574 -16.199 1.00 98.12 131 ASP A CA 1
ATOM 1019 C C . ASP A 1 131 ? 5.464 -4.113 -16.897 1.00 98.12 131 ASP A C 1
ATOM 1021 O O . ASP A 1 131 ? 5.374 -4.824 -17.901 1.00 98.12 131 ASP A O 1
ATOM 1025 N N . PRO A 1 132 ? 6.672 -3.805 -16.382 1.00 96.75 132 PRO A N 1
ATOM 1026 C CA . PRO A 1 132 ? 7.919 -4.361 -16.908 1.00 96.75 132 PRO A CA 1
ATOM 1027 C C . PRO A 1 132 ? 8.119 -5.846 -16.557 1.00 96.75 132 PRO A C 1
ATOM 1029 O O . PRO A 1 132 ? 9.038 -6.467 -17.089 1.00 96.75 132 PRO A O 1
ATOM 1032 N N . THR A 1 133 ? 7.296 -6.415 -15.671 1.00 96.25 133 THR A N 1
ATOM 1033 C CA . THR A 1 133 ? 7.379 -7.817 -15.233 1.00 96.25 133 THR A CA 1
ATOM 1034 C C . THR A 1 133 ? 6.561 -8.766 -16.098 1.00 96.25 133 THR A C 1
ATOM 1036 O O . THR A 1 133 ? 6.809 -9.966 -16.065 1.00 96.25 133 THR A O 1
ATOM 1039 N N . LYS A 1 134 ? 5.636 -8.236 -16.912 1.00 94.62 134 LYS A N 1
ATOM 1040 C CA . LYS A 1 134 ? 4.742 -9.009 -17.790 1.00 94.62 134 LYS A CA 1
ATOM 1041 C C . LYS A 1 134 ? 3.837 -9.980 -17.017 1.00 94.62 134 LYS A C 1
ATOM 1043 O O . LYS A 1 134 ? 3.710 -11.142 -17.394 1.00 94.62 134 LYS A O 1
ATOM 1048 N N . GLY A 1 135 ? 3.199 -9.500 -15.953 1.00 93.88 135 GLY A N 1
ATOM 1049 C CA . GLY A 1 135 ? 2.223 -10.270 -15.184 1.00 93.88 135 GLY A CA 1
ATOM 1050 C C . GLY A 1 135 ? 2.810 -11.071 -14.022 1.00 93.88 135 GLY A C 1
ATOM 1051 O O . GLY A 1 135 ? 2.124 -11.944 -13.494 1.00 93.88 135 GLY A O 1
ATOM 1052 N N . CYS A 1 136 ? 4.055 -10.820 -13.600 1.00 94.81 136 CYS A N 1
ATOM 1053 C CA . CYS A 1 136 ? 4.614 -11.547 -12.459 1.00 94.81 136 CYS A CA 1
ATOM 1054 C C . CYS A 1 136 ? 3.822 -11.262 -11.177 1.00 94.81 136 CYS A C 1
ATOM 1056 O O . CYS A 1 136 ? 3.417 -10.130 -10.906 1.00 94.81 136 CYS A O 1
ATOM 1058 N N . LEU A 1 137 ? 3.679 -12.303 -10.356 1.00 92.81 137 LEU A N 1
ATOM 1059 C CA . LEU A 1 137 ? 3.023 -12.261 -9.044 1.00 92.81 137 LEU A CA 1
ATOM 1060 C C . LEU A 1 137 ? 4.032 -12.252 -7.884 1.00 92.81 137 LEU A C 1
ATOM 1062 O O . LEU A 1 137 ? 3.669 -12.028 -6.728 1.00 92.81 137 LEU A O 1
ATOM 1066 N N . TYR A 1 138 ? 5.315 -12.465 -8.177 1.00 89.00 138 TYR A N 1
ATOM 1067 C CA . TYR A 1 138 ? 6.383 -12.566 -7.187 1.00 89.00 138 TYR A CA 1
ATOM 1068 C C . TYR A 1 138 ? 7.631 -11.817 -7.650 1.00 89.00 138 TYR A C 1
ATOM 1070 O O . TYR A 1 138 ? 7.899 -11.697 -8.844 1.00 89.00 138 TYR A O 1
ATOM 1078 N N . PHE A 1 139 ? 8.397 -11.332 -6.679 1.00 82.56 139 PHE A N 1
ATOM 1079 C CA . PHE A 1 139 ? 9.729 -10.770 -6.856 1.00 82.56 139 PHE A CA 1
ATOM 1080 C C . PHE A 1 139 ? 10.564 -11.122 -5.625 1.00 82.56 139 PHE A C 1
ATOM 1082 O O . PHE A 1 139 ? 10.016 -11.405 -4.560 1.00 82.56 139 PHE A O 1
ATOM 1089 N N . LEU A 1 140 ? 11.884 -11.117 -5.782 1.00 75.88 140 LEU A N 1
ATOM 1090 C CA . LEU A 1 140 ? 12.818 -11.259 -4.674 1.00 75.88 140 LEU A CA 1
ATOM 1091 C C . LEU A 1 140 ? 13.418 -9.887 -4.401 1.00 75.88 140 LEU A C 1
ATOM 1093 O O . LEU A 1 140 ? 14.029 -9.297 -5.294 1.00 75.88 140 LEU A O 1
ATOM 1097 N N . THR A 1 141 ? 13.252 -9.380 -3.184 1.00 65.75 141 THR A N 1
ATOM 1098 C CA . THR A 1 141 ? 14.071 -8.266 -2.713 1.00 65.75 141 THR A CA 1
ATOM 1099 C C . THR A 1 141 ? 15.364 -8.820 -2.156 1.00 65.75 141 THR A C 1
ATOM 1101 O O . THR A 1 141 ? 15.371 -9.754 -1.353 1.00 65.75 141 THR A O 1
ATOM 1104 N N . GLN A 1 142 ? 16.488 -8.246 -2.579 1.00 58.56 142 GLN A N 1
ATOM 1105 C CA . GLN A 1 142 ? 17.705 -8.432 -1.811 1.00 58.56 142 GLN A CA 1
ATOM 1106 C C . GLN A 1 142 ? 17.509 -7.638 -0.525 1.00 58.56 142 GLN A C 1
ATOM 1108 O O . GLN A 1 142 ? 17.454 -6.408 -0.551 1.00 58.56 142 GLN A O 1
ATOM 1113 N N . ILE A 1 143 ? 17.383 -8.337 0.603 1.00 53.31 143 ILE A N 1
ATOM 1114 C CA . ILE A 1 143 ? 17.616 -7.761 1.930 1.00 53.31 143 ILE A CA 1
ATOM 1115 C C . ILE A 1 143 ? 19.097 -7.380 2.022 1.00 53.31 143 ILE A C 1
ATOM 1117 O O . ILE A 1 143 ? 19.880 -7.990 2.742 1.00 53.31 143 ILE A O 1
ATOM 1121 N N . ASN A 1 144 ? 19.500 -6.373 1.249 1.00 46.47 144 ASN A N 1
ATOM 1122 C CA . ASN A 1 144 ? 20.771 -5.717 1.442 1.00 46.47 144 ASN A CA 1
ATOM 1123 C C . ASN A 1 144 ? 20.688 -5.057 2.815 1.00 46.47 144 ASN A C 1
ATOM 1125 O O . ASN A 1 144 ? 19.868 -4.161 3.052 1.00 46.47 144 ASN A O 1
ATOM 1129 N N . GLN A 1 145 ? 21.530 -5.544 3.728 1.00 45.66 145 GLN A N 1
ATOM 1130 C CA . GLN A 1 145 ? 21.958 -4.765 4.875 1.00 45.66 145 GLN A CA 1
ATOM 1131 C C . GLN A 1 145 ? 22.314 -3.366 4.360 1.00 45.66 145 GLN A C 1
ATOM 1133 O O . GLN A 1 145 ? 22.890 -3.219 3.278 1.00 45.66 145 GLN A O 1
ATOM 1138 N N . LEU A 1 146 ? 21.871 -2.340 5.085 1.00 48.47 146 LEU A N 1
ATOM 1139 C CA . LEU A 1 146 ? 22.183 -0.949 4.770 1.00 48.47 146 LEU A CA 1
ATOM 1140 C C . LEU A 1 146 ? 23.687 -0.810 4.454 1.00 48.47 146 LEU A C 1
ATOM 1142 O O . LEU A 1 146 ? 24.483 -1.544 5.040 1.00 48.47 146 LEU A O 1
ATOM 1146 N N . PRO A 1 147 ? 24.112 0.134 3.592 1.00 43.53 147 PRO A N 1
ATOM 1147 C CA . PRO A 1 147 ? 25.511 0.535 3.605 1.00 43.53 147 PRO A CA 1
ATOM 1148 C C . PRO A 1 147 ? 25.860 0.939 5.043 1.00 43.53 147 PRO A C 1
ATOM 1150 O O . PRO A 1 147 ? 25.160 1.766 5.633 1.00 43.53 147 PRO A O 1
ATOM 1153 N N . ASN A 1 148 ? 26.882 0.289 5.605 1.00 48.66 148 ASN A N 1
ATOM 1154 C CA . ASN A 1 148 ? 27.417 0.541 6.941 1.00 48.66 148 ASN A CA 1
ATOM 1155 C C . ASN A 1 148 ? 27.456 2.047 7.225 1.00 48.66 148 ASN A C 1
ATOM 1157 O O . ASN A 1 148 ? 28.117 2.799 6.508 1.00 48.66 148 ASN A O 1
ATOM 1161 N N . GLY A 1 149 ? 26.722 2.486 8.245 1.00 45.53 149 GLY A N 1
ATOM 1162 C CA . GLY A 1 149 ? 26.643 3.907 8.585 1.00 45.53 149 GLY A CA 1
ATOM 1163 C C . GLY A 1 149 ? 25.960 4.246 9.905 1.00 45.53 149 GLY A C 1
ATOM 1164 O O . GLY A 1 149 ? 25.689 5.418 10.134 1.00 45.53 149 GLY A O 1
ATOM 1165 N N . TYR A 1 150 ? 25.686 3.259 10.758 1.00 39.50 150 TYR A N 1
ATOM 1166 C CA . TYR A 1 150 ? 25.320 3.475 12.159 1.00 39.50 150 TYR A CA 1
ATOM 1167 C C . TYR A 1 150 ? 25.963 2.362 12.992 1.00 39.50 150 TYR A C 1
ATOM 1169 O O . TYR A 1 150 ? 25.299 1.408 13.391 1.00 39.50 150 TYR A O 1
ATOM 1177 N N . GLU A 1 151 ? 27.281 2.462 13.153 1.00 40.69 151 GLU A N 1
ATOM 1178 C CA . GLU A 1 151 ? 27.945 1.997 14.369 1.00 40.69 151 GLU A CA 1
ATOM 1179 C C . GLU A 1 151 ? 28.020 3.204 15.319 1.00 40.69 151 GLU A C 1
ATOM 1181 O O . GLU A 1 151 ? 28.337 4.311 14.875 1.00 40.69 151 GLU A O 1
ATOM 1186 N N . ASP A 1 152 ? 27.670 2.920 16.577 1.00 41.72 152 ASP A N 1
ATOM 1187 C CA . ASP A 1 152 ? 27.650 3.724 17.814 1.00 41.72 152 ASP A CA 1
ATOM 1188 C C . ASP A 1 152 ? 26.630 4.874 17.973 1.00 41.72 152 ASP A C 1
ATOM 1190 O O . ASP A 1 152 ? 26.785 5.975 17.396 1.00 41.72 152 ASP A O 1
#

Mean predicted aligned error: 5.94 Å

Secondary structure (DSSP, 8-state):
--HHHHHHHTT---SSHHHHHHHHHHHTTS---SS--TTHHHHHHHHSSS-HHHHHHHHHHHHH-TT--HHHHHHHHHHHHHHHHSTTS-SSHHHHHHSTTT-TTTTTSGGGSPPPHHHHHHHHHHHTT--TTSS-S----------S----

Sequence (152 aa):
MDLRERLSLLGYEGKSLKAMLLAFQHDFHIHSSGKLTRKTIPRLKQLTQGNVTLNLLARVIYSEAVGEPYNGKVAVGAVVLNRLTSSDFPNTLVRVIIEPLAFAVIGDGRFWLKPNLIAYKAARDALNGKDPTKGCLYFLTQINQLPNGYED

pLDDT: mean 87.1, std 13.89, range [39.5, 98.75]